Protein AF-A0A963USH1-F1 (afdb_monomer)

Secondary structure (DSSP, 8-state):
---EEEEEEEEETTEEEEEEESSSSEEEEEETTEEEEEEESHHHHHHHHHHHHHHHS-S-HHHHHHHT-GGGSEEEEEES--TT--

Radius of gyration: 13.17 Å; Cα contacts (8 Å, |Δi|>4): 149; chains: 1; bounding box: 27×21×43 Å

pLDDT: mean 88.27, std 12.02, range [41.94, 96.62]

Nearest PDB structures (foldseek):
  4mc7-assembly1_B  TM=7.705E-01  e=6.230E+00  Influenza A virus
  4k3y-assembly1_C  TM=7.185E-01  e=7.454E+00  Influenza A virus
  8vpb-assembly1_B  TM=4.421E-01  e=5.528E+00  Acetivibrio thermocellus ATCC 27405

Sequence (86 aa):
MSDLSNRFVLETGPHQLSLDPIDVENYAVIVEGDYEASFPGYRLAHEAAVRRVKENNQFSPEELKIVSDLSNWQTETIDLFDPEEE

Foldseek 3Di:
DFPKDKKWWDDDDPWIWIFDALHNFKTWTATRNDTDDMDGDPVVSLVVNLVVVVVVVPDDPVRSVLSNDSVNIDIDIDGSPDPPPD

Solvent-accessible surface area (backbone atoms only — not comparable to full-atom values): 5038 Å² total; per-residue (Å²): 132,76,52,70,42,64,30,37,38,39,79,54,91,97,44,43,38,34,38,44,56,77,52,100,55,32,12,33,22,31,52,74,85,41,81,74,55,73,26,75,32,63,68,54,21,48,55,50,47,42,51,52,48,66,70,63,70,78,61,51,77,67,50,49,54,50,66,67,36,70,88,70,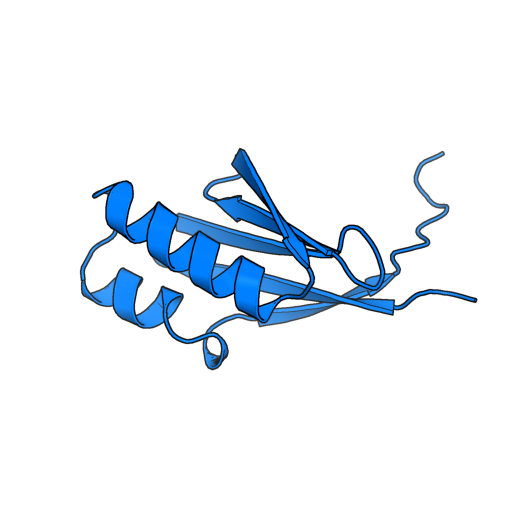36,48,78,44,84,41,60,74,64,62,81,83,82,121

Mean predicted aligned error: 5.26 Å

Structure (mmCIF, N/CA/C/O backbone):
data_AF-A0A963USH1-F1
#
_entry.id   AF-A0A963USH1-F1
#
loop_
_atom_site.group_PDB
_atom_site.id
_atom_site.type_symbol
_atom_site.label_atom_id
_atom_site.label_alt_id
_atom_site.label_comp_id
_atom_site.label_asym_id
_atom_site.label_entity_id
_atom_site.label_seq_id
_atom_site.pdbx_PDB_ins_code
_atom_site.Cartn_x
_atom_site.Cartn_y
_atom_site.Cartn_z
_atom_site.occupancy
_atom_site.B_iso_or_equiv
_atom_site.auth_seq_id
_atom_site.auth_comp_id
_atom_site.auth_asym_id
_atom_site.auth_atom_id
_atom_site.pdbx_PDB_model_num
ATOM 1 N N . MET A 1 1 ? 10.982 -6.139 -24.439 1.00 53.06 1 MET A N 1
ATOM 2 C CA . MET A 1 1 ? 10.859 -6.988 -23.239 1.00 53.06 1 MET A CA 1
ATOM 3 C C . MET A 1 1 ? 9.790 -6.315 -22.413 1.00 53.06 1 MET A C 1
ATOM 5 O O . MET A 1 1 ? 9.887 -5.106 -22.285 1.00 53.06 1 MET A O 1
ATOM 9 N N . SER A 1 2 ? 8.760 -7.041 -21.986 1.00 59.91 2 SER A N 1
ATOM 10 C CA . SER A 1 2 ? 7.814 -6.517 -20.999 1.00 59.91 2 SER A CA 1
ATOM 11 C C . SER A 1 2 ? 8.546 -6.403 -19.670 1.00 59.91 2 SER A C 1
ATOM 13 O O . SER A 1 2 ? 9.075 -7.414 -19.194 1.00 59.91 2 SER A O 1
ATOM 15 N N . ASP A 1 3 ? 8.612 -5.202 -19.104 1.00 73.69 3 ASP A N 1
ATOM 16 C CA . ASP A 1 3 ? 9.068 -5.040 -17.727 1.00 73.69 3 ASP A CA 1
ATOM 17 C C . ASP A 1 3 ? 7.856 -5.249 -16.823 1.00 73.69 3 ASP A C 1
ATOM 19 O O . ASP A 1 3 ? 7.034 -4.364 -16.603 1.00 73.69 3 ASP A O 1
ATOM 23 N N . LEU A 1 4 ? 7.725 -6.482 -16.341 1.00 77.88 4 LEU A N 1
ATOM 24 C CA . LEU A 1 4 ? 6.693 -6.843 -15.381 1.00 77.88 4 LEU A CA 1
ATOM 25 C C . LEU A 1 4 ? 7.085 -6.319 -14.001 1.00 77.88 4 LEU A C 1
ATOM 27 O O . LEU A 1 4 ? 8.204 -6.550 -13.534 1.00 77.88 4 LEU A O 1
ATOM 31 N N . SER A 1 5 ? 6.142 -5.682 -13.318 1.00 86.00 5 SER A N 1
ATOM 32 C CA . SER A 1 5 ? 6.306 -5.253 -11.933 1.00 86.00 5 SER A CA 1
ATOM 33 C C . SER A 1 5 ? 5.069 -5.600 -11.116 1.00 86.00 5 SER A C 1
ATOM 35 O O . SER A 1 5 ? 4.024 -5.966 -11.650 1.00 86.00 5 SER A O 1
ATOM 37 N N . ASN A 1 6 ? 5.201 -5.558 -9.796 1.00 90.00 6 ASN A N 1
ATOM 38 C CA . ASN A 1 6 ? 4.110 -5.908 -8.899 1.00 90.00 6 ASN A CA 1
ATOM 39 C C . ASN A 1 6 ? 3.439 -4.636 -8.411 1.00 90.00 6 ASN A C 1
ATOM 41 O O . ASN A 1 6 ? 4.094 -3.801 -7.808 1.00 90.00 6 ASN A O 1
ATOM 45 N N . ARG A 1 7 ? 2.137 -4.509 -8.612 1.00 93.12 7 ARG A N 1
ATOM 46 C CA . ARG A 1 7 ? 1.299 -3.533 -7.930 1.00 93.12 7 ARG A CA 1
ATOM 47 C C . ARG A 1 7 ? 0.820 -4.117 -6.610 1.00 93.12 7 ARG A C 1
ATOM 49 O O . ARG A 1 7 ? 0.472 -5.295 -6.545 1.00 93.12 7 ARG A O 1
ATOM 56 N N . PHE A 1 8 ? 0.790 -3.298 -5.567 1.00 95.75 8 PHE A N 1
ATOM 57 C CA . PHE A 1 8 ? 0.207 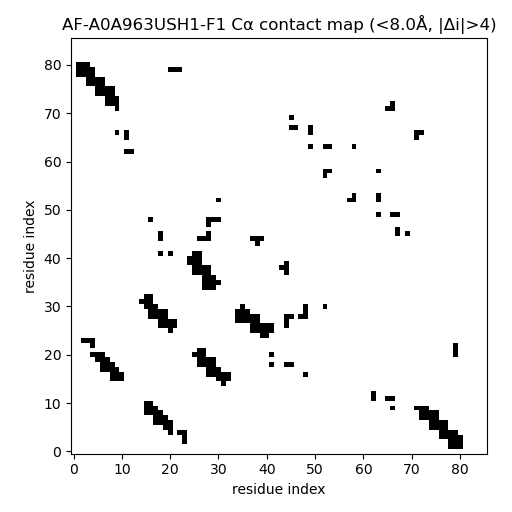-3.680 -4.283 1.00 95.75 8 PHE A CA 1
ATOM 58 C C . PHE A 1 8 ? -1.059 -2.871 -4.053 1.00 95.75 8 PHE A C 1
ATOM 60 O O . PHE A 1 8 ? -1.007 -1.650 -4.130 1.00 95.75 8 PHE A O 1
ATOM 67 N N . VAL A 1 9 ? -2.174 -3.522 -3.739 1.00 95.94 9 VAL A N 1
ATOM 68 C CA . VAL A 1 9 ? -3.465 -2.860 -3.510 1.00 95.94 9 VAL A CA 1
ATOM 69 C C . VAL A 1 9 ? -4.042 -3.315 -2.176 1.00 95.94 9 VAL A C 1
ATOM 71 O O . VAL A 1 9 ? -4.010 -4.500 -1.840 1.00 95.94 9 VAL A O 1
ATOM 74 N N . LEU A 1 10 ? -4.573 -2.375 -1.404 1.00 96.31 10 LEU A N 1
ATOM 75 C CA . LEU A 1 10 ? -5.259 -2.646 -0.150 1.00 96.31 10 LEU A CA 1
ATOM 76 C C . LEU A 1 10 ? -6.573 -1.874 -0.086 1.00 96.31 10 LEU A C 1
ATOM 78 O O . LEU A 1 10 ? -6.600 -0.653 -0.224 1.00 96.31 10 LEU A O 1
ATOM 82 N N . GLU A 1 11 ? -7.643 -2.597 0.221 1.00 94.12 11 GLU A N 1
ATOM 83 C CA . GLU A 1 11 ? -8.944 -2.035 0.570 1.00 94.12 11 GLU A CA 1
ATOM 84 C C . GLU A 1 11 ? -9.229 -2.356 2.038 1.00 94.12 11 GLU A C 1
ATOM 86 O O . GLU A 1 11 ? -9.182 -3.517 2.454 1.00 94.12 11 GLU A O 1
ATOM 91 N N . THR A 1 12 ? -9.490 -1.330 2.848 1.00 89.44 12 THR A N 1
ATOM 92 C CA . THR A 1 12 ? -9.762 -1.485 4.281 1.00 89.44 12 THR A CA 1
ATOM 93 C C . THR A 1 12 ? -10.875 -0.536 4.714 1.00 89.44 12 THR A C 1
ATOM 95 O O . THR A 1 12 ? -10.700 0.675 4.762 1.00 89.44 12 THR A O 1
ATOM 98 N N . GLY A 1 13 ? -12.054 -1.079 5.023 1.00 87.06 13 GLY A N 1
ATOM 99 C CA . GLY A 1 13 ? -13.221 -0.247 5.328 1.00 87.06 13 GLY A CA 1
ATOM 100 C C . GLY A 1 13 ? -13.648 0.584 4.105 1.00 87.06 13 GLY A C 1
ATOM 101 O O . GLY A 1 13 ? -13.850 -0.001 3.041 1.00 87.06 13 GLY A O 1
ATOM 102 N N . PRO A 1 14 ? -13.821 1.916 4.228 1.00 90.25 14 PRO A N 1
ATOM 103 C CA . PRO A 1 14 ? -14.085 2.799 3.092 1.00 90.25 14 PRO A CA 1
ATOM 104 C C . PRO A 1 14 ? -12.811 3.227 2.344 1.00 90.25 14 PRO A C 1
ATOM 106 O O . PRO A 1 14 ? -12.925 3.967 1.373 1.00 90.25 14 PRO A O 1
ATOM 109 N N . HIS A 1 15 ? -11.633 2.808 2.815 1.00 92.44 15 HIS A N 1
ATOM 110 C CA . HIS A 1 1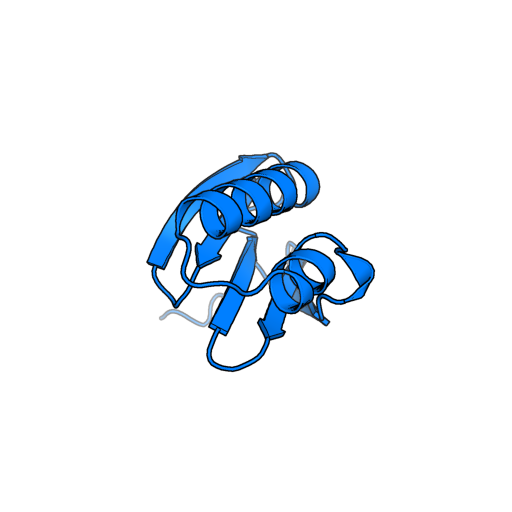5 ? -10.347 3.329 2.378 1.00 92.44 15 HIS A CA 1
ATOM 111 C C . HIS A 1 15 ? -9.677 2.451 1.330 1.00 92.44 15 HIS A C 1
ATOM 113 O O . HIS A 1 15 ? -9.700 1.218 1.429 1.00 92.44 15 HIS A O 1
ATOM 119 N N . GLN A 1 16 ? -9.010 3.094 0.375 1.00 94.31 16 GLN A N 1
ATOM 120 C CA . GLN A 1 16 ? -8.249 2.426 -0.677 1.00 94.31 16 GLN A CA 1
ATOM 121 C C . GLN A 1 16 ? -6.823 2.967 -0.744 1.00 94.31 16 GLN A C 1
ATOM 123 O O . GLN A 1 16 ? -6.591 4.176 -0.743 1.00 94.31 16 GLN A O 1
ATOM 128 N N . LEU A 1 17 ? -5.855 2.057 -0.822 1.00 95.00 17 LEU A N 1
ATOM 129 C CA . LEU A 1 17 ? -4.445 2.380 -0.980 1.00 95.00 17 LEU A CA 1
ATOM 130 C C . LEU A 1 17 ? -3.832 1.515 -2.068 1.00 95.00 17 LEU A C 1
ATOM 132 O O . LEU A 1 17 ? -4.154 0.330 -2.183 1.00 95.00 17 LEU A O 1
ATOM 136 N N . SER A 1 18 ? -2.889 2.080 -2.811 1.00 96.62 18 SER A N 1
ATOM 137 C CA . SER A 1 18 ? -2.084 1.298 -3.736 1.00 96.62 18 SER A CA 1
ATOM 138 C C . SER A 1 18 ? -0.634 1.767 -3.799 1.00 96.62 18 SER A C 1
ATOM 140 O O . SER A 1 18 ? -0.304 2.923 -3.524 1.00 96.62 18 SER A O 1
ATOM 142 N N . LEU A 1 19 ? 0.247 0.820 -4.111 1.00 96.19 19 LEU A N 1
ATOM 143 C CA . LEU A 1 19 ? 1.633 1.056 -4.478 1.00 96.19 19 LEU A CA 1
ATOM 144 C C . LEU A 1 19 ? 1.771 0.665 -5.944 1.00 96.19 19 LEU A C 1
ATOM 146 O O . LEU A 1 19 ? 1.839 -0.525 -6.271 1.00 96.19 19 LEU A O 1
ATOM 150 N N . ASP A 1 20 ? 1.792 1.672 -6.805 1.00 94.31 20 ASP A N 1
ATOM 151 C CA . ASP A 1 20 ? 1.767 1.490 -8.250 1.00 94.31 20 ASP A CA 1
ATOM 152 C C . ASP A 1 20 ? 3.201 1.612 -8.769 1.00 94.31 20 ASP A C 1
ATOM 154 O O . ASP A 1 20 ? 3.839 2.646 -8.549 1.00 94.31 20 ASP A O 1
ATOM 158 N N . PRO A 1 21 ? 3.769 0.575 -9.402 1.00 93.31 21 PRO A N 1
ATOM 159 C CA . PRO A 1 21 ? 5.109 0.683 -9.946 1.00 93.31 21 PRO A CA 1
ATOM 160 C C . PRO A 1 21 ? 5.096 1.671 -11.117 1.00 93.31 21 PRO A C 1
ATOM 162 O O . PRO A 1 21 ? 4.273 1.575 -12.021 1.00 93.31 21 PRO A O 1
ATOM 165 N N . ILE A 1 22 ? 5.999 2.647 -11.063 1.00 89.75 22 ILE A N 1
ATOM 166 C CA . ILE A 1 22 ? 6.202 3.660 -12.109 1.00 89.75 22 ILE A CA 1
ATOM 167 C C . ILE A 1 22 ? 7.192 3.119 -13.139 1.00 89.75 22 ILE A C 1
ATOM 169 O O . ILE A 1 22 ? 7.032 3.292 -14.342 1.00 89.75 22 ILE A O 1
ATOM 173 N N . ASP A 1 23 ? 8.233 2.465 -12.633 1.00 88.44 23 ASP A N 1
ATOM 174 C CA . ASP A 1 23 ? 9.258 1.784 -13.404 1.00 88.44 23 ASP A CA 1
ATOM 175 C C . ASP A 1 23 ? 9.761 0.564 -12.604 1.00 88.44 23 ASP A C 1
ATOM 177 O O . ASP A 1 23 ? 9.194 0.181 -11.575 1.00 88.44 23 ASP A O 1
ATOM 181 N N . VAL A 1 24 ? 10.822 -0.080 -13.088 1.00 82.25 24 VAL A N 1
ATOM 182 C CA . VAL A 1 24 ? 11.424 -1.265 -12.455 1.00 82.25 24 VAL A CA 1
ATOM 183 C C . VAL A 1 24 ? 12.004 -1.004 -11.057 1.00 82.25 24 VAL A C 1
ATOM 185 O O . VAL A 1 24 ? 12.182 -1.944 -10.280 1.00 82.25 24 VAL A O 1
ATOM 188 N N . GLU A 1 25 ? 12.296 0.250 -10.717 1.00 88.00 25 GLU A N 1
ATOM 189 C CA . GLU A 1 25 ? 12.926 0.665 -9.464 1.00 88.00 25 GLU A CA 1
ATOM 190 C C . GLU A 1 25 ? 11.994 1.494 -8.571 1.00 88.00 25 GLU A C 1
ATOM 192 O O . GLU A 1 25 ? 12.147 1.452 -7.351 1.00 88.00 25 GLU A O 1
ATOM 197 N N . ASN A 1 26 ? 11.023 2.221 -9.125 1.00 93.06 26 ASN A N 1
ATOM 198 C CA . ASN A 1 26 ? 10.230 3.221 -8.411 1.00 93.06 26 ASN A CA 1
ATOM 199 C C . ASN A 1 26 ? 8.748 2.859 -8.301 1.00 93.06 26 ASN A C 1
ATOM 201 O O . ASN A 1 26 ? 8.138 2.314 -9.216 1.00 93.06 26 ASN A O 1
ATOM 205 N N . TYR A 1 27 ? 8.162 3.225 -7.163 1.00 95.88 27 TYR A N 1
ATOM 206 C CA . TYR A 1 27 ? 6.767 2.982 -6.807 1.00 95.88 27 TYR A CA 1
ATOM 207 C C . TYR A 1 27 ? 6.100 4.282 -6.365 1.00 95.88 27 TYR A C 1
ATOM 209 O O . TYR A 1 27 ? 6.616 4.976 -5.488 1.00 95.88 27 TYR A O 1
ATOM 217 N N . ALA A 1 28 ? 4.947 4.595 -6.945 1.00 96.06 28 ALA A N 1
ATOM 218 C CA . ALA A 1 28 ? 4.041 5.643 -6.505 1.00 96.06 28 ALA A CA 1
ATOM 219 C C . ALA A 1 28 ? 3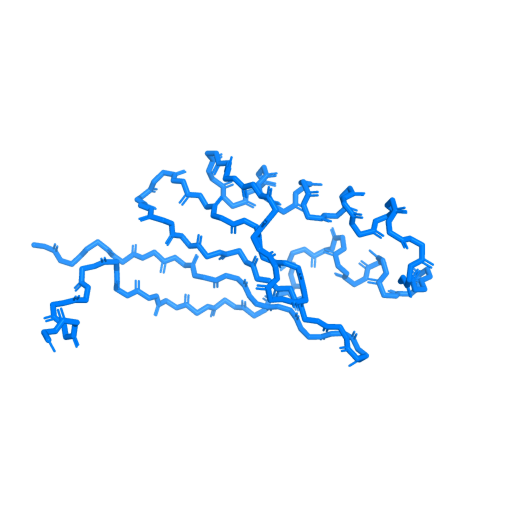.199 5.151 -5.327 1.00 96.06 28 ALA A C 1
ATOM 221 O O . ALA A 1 28 ? 2.715 4.024 -5.327 1.00 96.06 28 ALA A O 1
ATOM 222 N N . VAL A 1 29 ? 2.995 6.014 -4.339 1.00 96.56 29 VAL A N 1
ATOM 223 C CA . VAL A 1 29 ? 2.044 5.801 -3.249 1.00 96.56 29 VAL A CA 1
ATOM 224 C C . VAL A 1 29 ? 0.758 6.539 -3.589 1.00 96.56 29 VAL A C 1
ATOM 226 O O . VAL A 1 29 ? 0.776 7.766 -3.712 1.00 96.56 29 VAL A O 1
ATOM 229 N N . ILE A 1 30 ? -0.340 5.798 -3.707 1.00 95.62 30 ILE A N 1
ATOM 230 C CA . ILE A 1 30 ? -1.683 6.333 -3.923 1.00 95.62 30 ILE A CA 1
ATOM 231 C C . ILE A 1 30 ? -2.519 6.061 -2.670 1.00 95.62 30 ILE A C 1
ATOM 233 O O . ILE A 1 30 ? -2.590 4.924 -2.197 1.00 95.62 30 ILE A O 1
ATOM 237 N N .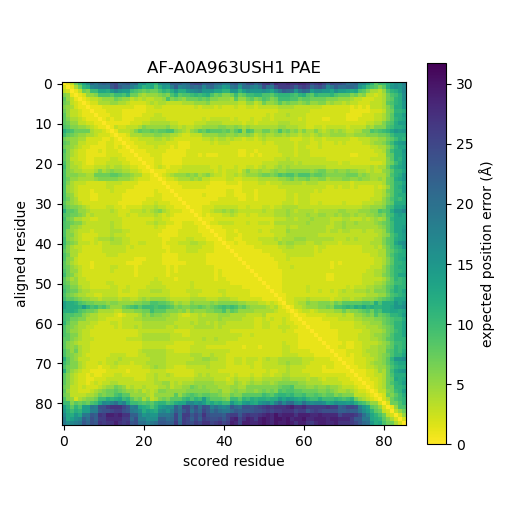 VAL A 1 31 ? -3.148 7.096 -2.118 1.00 92.81 31 VAL A N 1
ATOM 238 C CA . VAL A 1 31 ? -4.019 7.000 -0.936 1.00 92.81 31 VAL A CA 1
ATOM 239 C C . VAL A 1 31 ? -5.338 7.679 -1.272 1.00 92.81 31 VAL A C 1
ATOM 241 O O . VAL A 1 31 ? -5.341 8.849 -1.626 1.00 92.81 31 VAL A O 1
ATOM 244 N N . GLU A 1 32 ? -6.454 6.954 -1.195 1.00 91.44 32 GLU A N 1
ATOM 245 C CA . GLU A 1 32 ? -7.787 7.444 -1.593 1.00 91.44 32 GLU A CA 1
ATOM 246 C C . GLU A 1 32 ? -7.856 7.975 -3.040 1.00 91.44 32 GLU A C 1
ATOM 248 O O . GLU A 1 32 ? -8.649 8.856 -3.359 1.00 91.44 32 GLU A O 1
ATOM 253 N N . GLY A 1 33 ? -7.009 7.450 -3.929 1.00 89.12 33 GLY A N 1
ATOM 254 C CA . GLY A 1 33 ? -6.896 7.915 -5.315 1.00 89.12 33 GLY A CA 1
ATOM 255 C C . GLY A 1 33 ? -5.998 9.142 -5.512 1.00 89.12 33 GLY A C 1
AT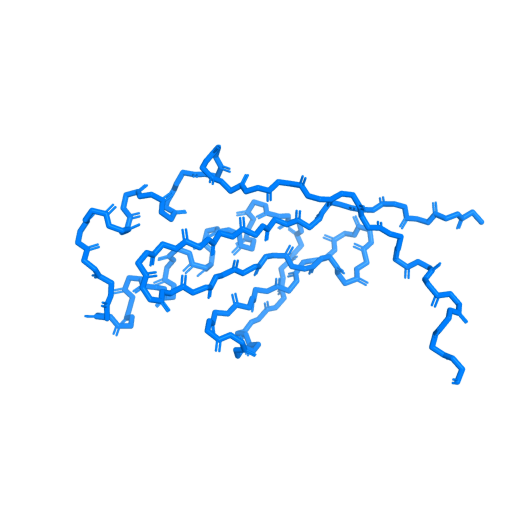OM 256 O O . GLY A 1 33 ? -5.723 9.499 -6.657 1.00 89.12 33 GLY A O 1
ATOM 257 N N . ASP A 1 34 ? -5.484 9.747 -4.439 1.00 91.50 34 ASP A N 1
ATOM 258 C CA . ASP A 1 34 ? -4.545 10.863 -4.519 1.00 91.50 34 ASP A CA 1
ATOM 259 C C . ASP A 1 34 ? -3.094 10.365 -4.566 1.00 91.50 34 ASP A C 1
ATOM 261 O O . ASP A 1 34 ? -2.662 9.538 -3.757 1.00 91.50 34 ASP A O 1
ATOM 265 N N . TYR A 1 35 ? -2.318 10.901 -5.513 1.00 93.69 35 TYR A N 1
ATOM 266 C CA . TYR A 1 35 ? -0.876 10.676 -5.57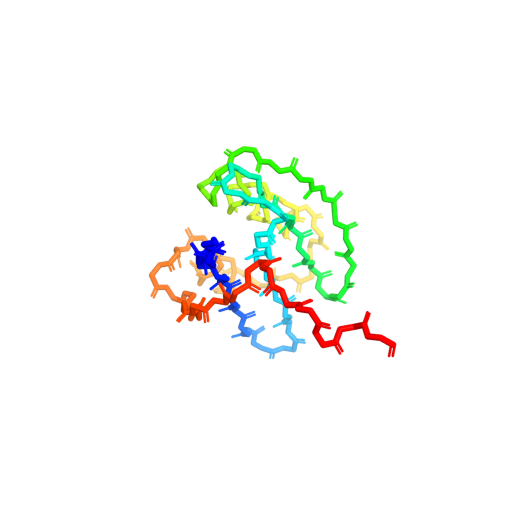1 1.00 93.69 35 TYR A CA 1
ATOM 267 C C . TYR A 1 35 ? -0.176 11.429 -4.439 1.00 93.69 35 TYR A C 1
ATOM 269 O O . TYR A 1 35 ? -0.217 12.659 -4.374 1.00 93.69 35 TYR A O 1
ATOM 277 N N . GLU A 1 36 ? 0.520 10.689 -3.583 1.00 93.19 36 GLU A N 1
ATOM 278 C CA . GLU A 1 36 ? 1.233 11.254 -2.439 1.00 93.19 36 GLU A CA 1
ATOM 279 C C . GLU A 1 36 ? 2.706 11.526 -2.776 1.00 93.19 36 GLU A C 1
ATOM 281 O O . GLU A 1 36 ? 3.179 12.661 -2.687 1.00 93.19 36 GLU A O 1
ATOM 286 N N . ALA A 1 37 ? 3.453 10.487 -3.165 1.00 94.06 37 ALA A N 1
ATOM 287 C CA . ALA A 1 37 ? 4.865 10.578 -3.543 1.00 94.06 37 ALA A CA 1
ATOM 288 C C . ALA A 1 37 ? 5.371 9.272 -4.180 1.00 94.06 37 ALA A C 1
ATOM 290 O O . ALA A 1 37 ? 4.743 8.222 -4.050 1.00 94.06 37 ALA A O 1
ATOM 291 N N . SER A 1 38 ? 6.549 9.327 -4.806 1.00 95.69 38 SER A N 1
ATOM 292 C CA . SER A 1 38 ? 7.251 8.172 -5.371 1.00 95.69 38 SER A CA 1
ATOM 293 C C . SER A 1 38 ? 8.484 7.799 -4.550 1.00 95.69 38 SER A C 1
ATOM 295 O O . SER A 1 38 ? 9.226 8.682 -4.107 1.00 95.69 38 SER A O 1
ATOM 297 N N . PHE A 1 39 ? 8.752 6.502 -4.409 1.00 96.38 39 PHE A N 1
ATOM 298 C CA . PHE A 1 39 ? 9.895 5.978 -3.663 1.00 96.38 39 PHE A CA 1
ATOM 299 C C . PHE A 1 39 ? 10.602 4.849 -4.417 1.00 96.38 39 PHE A C 1
ATOM 301 O O . PHE A 1 39 ? 9.939 4.084 -5.119 1.00 96.38 39 PHE A O 1
ATOM 308 N N . PRO A 1 40 ? 11.926 4.692 -4.231 1.00 95.38 40 PRO A N 1
ATOM 309 C CA . PRO A 1 40 ? 12.655 3.571 -4.800 1.00 95.38 40 PRO A CA 1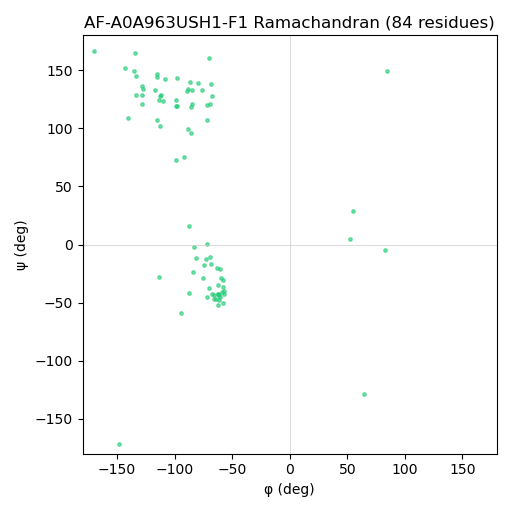
ATOM 310 C C . PRO A 1 40 ? 12.295 2.277 -4.051 1.00 95.38 40 PRO A C 1
ATOM 312 O O . PRO A 1 40 ? 12.701 2.054 -2.908 1.00 95.38 40 PRO A O 1
ATOM 315 N N . GLY A 1 41 ? 11.522 1.420 -4.709 1.00 93.25 41 GLY A N 1
ATOM 316 C CA . GLY A 1 41 ? 11.074 0.118 -4.233 1.00 93.25 41 GLY A CA 1
ATOM 317 C C . GLY A 1 41 ? 9.824 0.149 -3.348 1.00 93.25 41 GLY A C 1
ATOM 318 O O . GLY A 1 41 ? 9.594 1.061 -2.549 1.00 93.25 41 GLY A O 1
ATOM 319 N N . TYR A 1 42 ? 9.047 -0.934 -3.425 1.00 93.06 42 TYR A N 1
ATOM 320 C CA . TYR A 1 42 ? 7.768 -1.074 -2.721 1.00 93.06 42 TYR A CA 1
ATOM 321 C C . TYR A 1 42 ? 7.876 -0.971 -1.192 1.00 93.06 42 TYR A C 1
ATOM 323 O O . TYR A 1 42 ? 6.929 -0.543 -0.544 1.00 93.06 42 TYR A O 1
ATOM 331 N N . ARG A 1 43 ? 9.015 -1.342 -0.585 1.00 94.44 43 ARG A N 1
ATOM 332 C CA . ARG A 1 43 ? 9.183 -1.278 0.881 1.00 94.44 43 ARG A CA 1
ATOM 333 C C . ARG A 1 43 ? 9.162 0.158 1.394 1.00 94.44 43 ARG A C 1
ATOM 335 O O . ARG A 1 43 ? 8.459 0.447 2.353 1.00 94.44 43 ARG A O 1
ATOM 342 N N . LEU A 1 44 ? 9.910 1.050 0.745 1.00 96.06 44 LEU A N 1
ATOM 343 C CA . LEU A 1 44 ? 9.947 2.460 1.131 1.00 96.06 44 LEU A CA 1
ATOM 344 C C . LEU A 1 44 ? 8.619 3.151 0.813 1.00 96.06 44 LEU A C 1
ATOM 346 O O . LEU A 1 44 ? 8.141 3.951 1.613 1.00 96.06 44 LEU A O 1
ATOM 350 N N . ALA A 1 45 ? 7.996 2.790 -0.313 1.00 96.25 45 ALA A N 1
ATOM 351 C CA . ALA A 1 45 ? 6.660 3.258 -0.661 1.00 96.25 45 ALA A CA 1
ATOM 352 C C . ALA A 1 45 ? 5.619 2.837 0.396 1.00 96.25 45 ALA A C 1
ATOM 354 O O . ALA A 1 45 ? 4.845 3.665 0.871 1.00 96.25 45 ALA A O 1
ATOM 355 N N . HIS A 1 46 ? 5.657 1.581 0.851 1.00 96.62 46 HIS A N 1
ATOM 356 C CA . HIS A 1 46 ? 4.783 1.069 1.910 1.00 96.62 46 HIS A CA 1
ATOM 357 C C . HIS A 1 46 ? 4.981 1.801 3.240 1.00 96.62 46 HIS A C 1
ATOM 359 O O . HIS A 1 46 ? 4.011 2.261 3.840 1.00 96.62 46 HIS A O 1
ATOM 365 N N . GLU A 1 47 ? 6.225 1.981 3.688 1.00 95.81 47 GLU A N 1
ATOM 366 C CA . GLU A 1 47 ? 6.522 2.733 4.914 1.00 95.81 47 GLU A CA 1
ATOM 367 C C . GLU A 1 47 ? 6.000 4.176 4.842 1.00 95.81 47 GLU A C 1
ATOM 369 O O . GLU A 1 47 ? 5.434 4.693 5.814 1.00 95.81 47 GLU A O 1
ATOM 374 N N . ALA A 1 48 ? 6.148 4.820 3.682 1.00 94.88 48 ALA A N 1
ATOM 375 C CA . ALA A 1 48 ? 5.631 6.159 3.443 1.00 94.88 48 ALA A CA 1
ATOM 376 C C . ALA A 1 48 ? 4.096 6.201 3.466 1.00 94.88 48 ALA A C 1
ATOM 378 O O . ALA A 1 48 ? 3.541 7.085 4.124 1.00 94.88 48 ALA A O 1
ATOM 379 N N . ALA A 1 49 ? 3.426 5.231 2.836 1.00 94.19 49 ALA A N 1
ATOM 380 C CA . ALA A 1 49 ? 1.972 5.084 2.875 1.00 94.19 49 ALA A CA 1
ATOM 381 C C . ALA A 1 49 ? 1.478 4.938 4.321 1.00 94.19 49 ALA A C 1
ATOM 383 O O . ALA A 1 49 ? 0.644 5.715 4.781 1.00 94.19 49 ALA A O 1
ATOM 384 N N . VAL A 1 50 ? 2.074 4.025 5.094 1.00 94.31 50 VAL A N 1
ATOM 385 C CA . VAL A 1 50 ? 1.737 3.806 6.510 1.00 94.31 50 VAL A CA 1
ATOM 386 C C . VAL A 1 50 ? 1.907 5.086 7.329 1.00 94.31 50 VAL A C 1
ATOM 388 O O . VAL A 1 50 ? 1.067 5.394 8.177 1.00 94.31 50 VAL A O 1
ATOM 391 N N . ARG A 1 51 ? 2.986 5.845 7.107 1.00 93.75 51 ARG A N 1
ATOM 392 C CA . ARG A 1 51 ? 3.205 7.125 7.794 1.00 93.75 51 ARG A CA 1
ATOM 393 C C . ARG A 1 51 ? 2.126 8.143 7.429 1.00 93.75 51 ARG A C 1
ATOM 395 O O . ARG A 1 51 ? 1.559 8.756 8.329 1.00 93.75 51 ARG A O 1
ATOM 402 N N . ARG A 1 52 ? 1.814 8.288 6.141 1.00 91.56 52 ARG A N 1
ATOM 403 C CA . ARG A 1 52 ? 0.824 9.254 5.653 1.00 91.56 52 ARG A CA 1
ATOM 404 C C . ARG A 1 52 ? -0.568 8.988 6.222 1.00 91.56 52 ARG A C 1
ATOM 406 O O . ARG A 1 52 ? -1.238 9.899 6.697 1.00 91.56 52 ARG A O 1
ATOM 413 N N . VAL A 1 53 ? -0.959 7.722 6.251 1.00 91.81 53 VAL A N 1
ATOM 414 C CA . VAL A 1 53 ? -2.226 7.227 6.807 1.00 91.81 53 VAL A CA 1
ATOM 415 C C . VAL A 1 53 ? -2.322 7.517 8.308 1.00 91.81 53 VAL A C 1
ATOM 417 O O . VAL A 1 53 ? -3.354 7.993 8.780 1.00 91.81 53 VAL A O 1
ATOM 420 N N . LYS A 1 54 ? -1.229 7.315 9.060 1.00 91.00 54 LYS A N 1
ATOM 421 C CA . LYS A 1 54 ? -1.153 7.671 10.490 1.00 91.00 54 LYS A CA 1
ATOM 422 C C . LYS A 1 54 ? -1.315 9.170 10.735 1.00 91.00 54 LYS A C 1
ATOM 424 O O . LYS A 1 54 ? -1.893 9.551 11.745 1.00 91.00 54 LYS A O 1
ATOM 429 N N . GLU A 1 55 ? -0.811 10.012 9.838 1.00 90.44 55 GLU A N 1
ATOM 430 C CA . GLU A 1 55 ? -0.945 11.471 9.934 1.00 90.44 55 GLU A CA 1
ATOM 431 C C . GLU A 1 55 ? -2.358 11.957 9.572 1.00 90.44 55 GLU A C 1
ATOM 433 O O . GLU A 1 55 ? -2.810 12.973 10.098 1.00 90.44 55 GLU A O 1
ATOM 438 N N . ASN A 1 56 ? -3.073 11.229 8.708 1.00 81.88 56 ASN A N 1
ATOM 439 C CA . ASN A 1 56 ? -4.382 11.637 8.195 1.00 81.88 56 ASN A CA 1
ATOM 440 C C . ASN A 1 56 ? -5.518 11.517 9.240 1.00 81.88 56 ASN A C 1
ATOM 442 O O . ASN A 1 56 ? -6.589 12.069 9.031 1.00 81.88 56 ASN A O 1
ATOM 446 N N . ASN A 1 57 ? -5.316 10.843 10.386 1.00 81.06 57 ASN A N 1
ATOM 447 C CA . ASN A 1 57 ? -6.301 10.650 11.480 1.00 81.06 57 ASN A CA 1
ATOM 448 C C . ASN A 1 57 ? -7.685 10.088 11.070 1.00 81.06 57 ASN A C 1
ATOM 450 O O . ASN A 1 57 ? -8.576 9.987 11.912 1.00 81.06 57 ASN A O 1
ATOM 454 N N . GLN A 1 58 ? -7.879 9.717 9.804 1.00 87.00 58 GLN A N 1
ATOM 455 C CA . GLN A 1 58 ? -9.115 9.131 9.280 1.00 87.00 58 GLN A CA 1
ATOM 456 C C . GLN A 1 58 ? -9.183 7.618 9.518 1.00 87.00 58 GLN A C 1
ATOM 458 O O . GLN A 1 58 ? -10.272 7.066 9.614 1.00 87.00 58 GLN A O 1
ATOM 463 N N . PHE A 1 59 ? -8.027 6.973 9.686 1.00 90.56 59 PHE A N 1
ATOM 464 C CA . PHE A 1 59 ? -7.910 5.534 9.881 1.00 90.56 59 PHE A CA 1
ATOM 465 C C . PHE A 1 59 ? -8.000 5.162 11.359 1.00 90.56 59 PHE A C 1
ATOM 467 O O . PHE A 1 59 ? -7.325 5.741 12.218 1.00 90.56 59 PHE A O 1
ATOM 474 N N . SER A 1 60 ? -8.794 4.142 11.659 1.00 92.06 60 SER A N 1
ATOM 475 C CA . SER A 1 60 ? -8.870 3.538 12.983 1.00 92.06 60 SER A CA 1
ATOM 476 C C . SER A 1 60 ? -7.593 2.751 13.327 1.00 92.06 60 SER A C 1
ATOM 478 O O . SER A 1 60 ? -6.845 2.326 12.442 1.00 92.06 60 SER A O 1
ATOM 480 N N . PRO A 1 61 ? -7.325 2.483 14.620 1.00 91.19 61 PRO A N 1
ATOM 481 C CA . PRO A 1 61 ? -6.174 1.675 15.029 1.00 91.19 61 PRO A CA 1
ATOM 482 C C . PRO A 1 61 ? -6.141 0.263 14.425 1.00 91.19 61 PRO A C 1
ATOM 484 O O . PRO A 1 61 ? -5.059 -0.288 14.219 1.00 91.19 61 PRO A O 1
ATOM 487 N N . GLU A 1 62 ? -7.306 -0.329 14.154 1.00 91.81 62 GLU A N 1
ATOM 488 C CA . GLU A 1 62 ? -7.412 -1.649 13.525 1.00 91.81 62 GLU A CA 1
ATOM 489 C C . GLU A 1 62 ? -7.016 -1.588 12.047 1.00 91.81 62 GLU A C 1
ATOM 491 O O . GLU A 1 62 ? -6.192 -2.387 11.604 1.00 91.81 62 GLU A O 1
ATOM 496 N N . GLU A 1 63 ? -7.506 -0.587 11.315 1.00 93.00 63 GLU A N 1
ATOM 497 C CA . GLU A 1 63 ? -7.130 -0.351 9.916 1.00 93.00 63 GLU A CA 1
ATOM 498 C C . GLU A 1 63 ? -5.638 -0.036 9.796 1.00 93.00 63 GLU A C 1
ATOM 500 O O . GLU A 1 63 ? -4.950 -0.613 8.961 1.00 93.00 63 GLU A O 1
ATOM 505 N N . LEU A 1 64 ? -5.085 0.783 10.696 1.00 91.94 64 LEU A N 1
ATOM 506 C CA . LEU A 1 64 ? -3.646 1.063 10.735 1.00 91.94 64 LEU A CA 1
ATOM 507 C C . LEU A 1 64 ? -2.802 -0.203 10.898 1.00 91.94 64 LEU A C 1
ATOM 509 O O . LEU A 1 64 ? -1.717 -0.294 10.320 1.00 91.94 64 LEU A O 1
ATOM 513 N N . LYS A 1 65 ? -3.284 -1.180 11.673 1.00 93.19 65 LYS A N 1
ATOM 514 C CA . LYS A 1 65 ? -2.606 -2.468 11.834 1.00 93.19 65 LYS A CA 1
ATOM 515 C C . LYS A 1 65 ? -2.623 -3.261 10.526 1.00 93.19 65 LYS A C 1
ATOM 517 O O . LYS A 1 65 ? -1.581 -3.799 10.158 1.00 93.19 65 LYS A O 1
ATOM 522 N N . ILE A 1 66 ? -3.757 -3.283 9.823 1.00 94.12 66 ILE A N 1
ATOM 523 C CA . ILE A 1 66 ? -3.901 -3.939 8.514 1.00 94.12 66 ILE A CA 1
ATOM 524 C C . ILE A 1 66 ? -2.970 -3.279 7.488 1.00 94.12 66 ILE A C 1
ATOM 526 O O . ILE A 1 66 ? -2.145 -3.965 6.888 1.00 94.12 66 ILE A O 1
ATOM 530 N N . VAL A 1 67 ? -3.031 -1.948 7.363 1.00 93.62 67 VAL A N 1
ATOM 531 C CA . VAL A 1 67 ? -2.204 -1.150 6.440 1.00 93.62 67 VAL A CA 1
ATOM 532 C C . VAL A 1 67 ? -0.714 -1.373 6.700 1.00 93.62 67 VAL A C 1
ATOM 534 O O . VAL A 1 67 ? 0.059 -1.509 5.754 1.00 93.62 67 VAL A O 1
ATOM 537 N N . SER A 1 68 ? -0.302 -1.461 7.970 1.00 94.44 68 SER A N 1
ATOM 538 C CA . SER A 1 68 ? 1.105 -1.631 8.364 1.00 94.44 68 SER A CA 1
ATOM 539 C C . SER A 1 68 ? 1.731 -2.980 8.025 1.00 94.44 68 SER A C 1
ATOM 541 O O . SER A 1 68 ? 2.949 -3.114 8.130 1.00 94.44 68 SER A O 1
ATOM 543 N N . ASP A 1 69 ? 0.938 -3.965 7.617 1.00 94.00 69 ASP A N 1
ATOM 544 C CA . ASP A 1 69 ? 1.425 -5.293 7.269 1.00 94.00 69 ASP A CA 1
ATOM 545 C C . ASP A 1 69 ? 1.175 -5.560 5.785 1.00 94.00 69 ASP A C 1
ATOM 547 O O . ASP A 1 69 ? 0.048 -5.790 5.348 1.00 94.00 69 ASP A O 1
ATOM 551 N N . LEU A 1 70 ? 2.264 -5.529 5.011 1.00 91.00 70 LEU A N 1
ATOM 552 C CA . LEU A 1 70 ? 2.244 -5.706 3.560 1.00 91.00 70 LEU A CA 1
ATOM 553 C C . LEU A 1 70 ? 1.674 -7.072 3.139 1.00 91.00 70 LEU A C 1
ATOM 555 O O . LEU A 1 70 ? 1.200 -7.205 2.019 1.00 91.00 70 LEU A O 1
ATOM 559 N N . SER A 1 71 ? 1.664 -8.082 4.017 1.00 92.06 71 SER A N 1
ATOM 560 C CA . SER A 1 71 ? 1.055 -9.382 3.700 1.00 92.06 71 SER A CA 1
ATOM 561 C C . SER A 1 71 ? -0.472 -9.332 3.572 1.00 92.06 71 SER A C 1
ATOM 563 O O . SER A 1 71 ? -1.057 -10.234 2.975 1.00 92.06 71 SER A O 1
ATOM 565 N N . ASN A 1 72 ? -1.111 -8.270 4.078 1.00 93.69 72 ASN A N 1
ATOM 566 C CA . ASN A 1 72 ? -2.538 -8.014 3.869 1.00 93.69 72 ASN A CA 1
ATOM 567 C C . ASN A 1 72 ? -2.836 -7.357 2.514 1.00 93.69 72 ASN A C 1
ATOM 569 O O . ASN A 1 72 ? -4.002 -7.254 2.139 1.00 93.69 72 ASN A O 1
ATOM 573 N N . TRP A 1 73 ? -1.814 -6.881 1.798 1.00 96.06 73 TRP A N 1
ATOM 574 C CA . TRP A 1 73 ? -1.984 -6.212 0.515 1.00 96.06 73 TRP A CA 1
ATOM 575 C C . TRP A 1 73 ? -2.063 -7.255 -0.595 1.00 96.06 73 TRP A C 1
ATOM 577 O O . TRP A 1 73 ? -1.242 -8.172 -0.682 1.00 96.06 73 TRP A O 1
ATOM 587 N N . GLN A 1 74 ? -3.050 -7.102 -1.469 1.00 95.75 74 GLN A N 1
ATOM 588 C CA . GLN A 1 74 ? -3.143 -7.903 -2.679 1.00 95.75 74 GLN A CA 1
ATOM 589 C C . GLN A 1 74 ? -2.004 -7.513 -3.616 1.00 95.75 74 GLN A C 1
ATOM 591 O O . GLN A 1 74 ? -1.671 -6.337 -3.741 1.00 95.75 74 GLN A O 1
ATOM 596 N N . THR A 1 75 ? -1.381 -8.509 -4.240 1.00 94.38 75 THR A N 1
ATOM 597 C CA . THR A 1 75 ? -0.298 -8.297 -5.203 1.00 94.38 75 THR A CA 1
ATOM 598 C C . THR A 1 75 ? -0.798 -8.656 -6.593 1.00 94.38 75 THR A C 1
ATOM 600 O O . THR A 1 75 ? -1.233 -9.786 -6.815 1.00 94.38 75 THR A O 1
ATOM 603 N N . GLU A 1 76 ? -0.706 -7.712 -7.520 1.00 91.94 76 GLU A N 1
ATOM 604 C CA . GLU A 1 76 ? -1.079 -7.881 -8.922 1.00 91.94 76 GLU A CA 1
ATOM 605 C C . GLU A 1 76 ? 0.167 -7.710 -9.791 1.00 91.94 76 GLU A C 1
ATOM 607 O O . GLU A 1 76 ? 0.933 -6.769 -9.604 1.00 91.94 76 GLU A O 1
ATOM 612 N N . THR A 1 77 ? 0.404 -8.612 -10.741 1.00 88.56 77 THR A N 1
ATOM 613 C CA . THR A 1 77 ? 1.484 -8.426 -11.718 1.00 88.56 77 THR A CA 1
ATOM 614 C C . THR A 1 77 ? 0.964 -7.562 -12.856 1.00 88.56 77 THR A C 1
ATOM 616 O O . THR A 1 77 ? 0.001 -7.947 -13.517 1.00 88.56 77 THR A O 1
ATOM 619 N N . ILE A 1 78 ? 1.607 -6.420 -13.084 1.00 85.00 78 ILE A N 1
ATOM 620 C CA . ILE A 1 78 ? 1.268 -5.489 -14.160 1.00 85.00 78 ILE A CA 1
ATOM 621 C C . ILE A 1 78 ? 2.421 -5.393 -15.159 1.00 85.00 78 ILE A C 1
ATOM 623 O O . ILE A 1 78 ? 3.591 -5.515 -14.781 1.00 85.00 78 ILE A O 1
ATOM 627 N N . ASP A 1 79 ? 2.090 -5.195 -16.433 1.00 82.75 79 ASP A N 1
ATOM 628 C CA . ASP A 1 79 ? 3.072 -4.855 -17.460 1.00 82.75 79 ASP A CA 1
ATOM 629 C C . ASP A 1 79 ? 3.277 -3.338 -17.445 1.00 82.75 79 ASP A C 1
ATOM 631 O O . ASP A 1 79 ? 2.328 -2.583 -17.633 1.00 82.75 79 ASP A O 1
ATOM 635 N N . LEU A 1 80 ? 4.502 -2.886 -17.165 1.00 78.06 80 LEU A N 1
ATOM 636 C CA . LEU A 1 80 ? 4.849 -1.461 -17.202 1.00 78.06 80 LEU A CA 1
ATOM 637 C C . LEU A 1 80 ? 4.973 -0.938 -18.635 1.00 78.06 80 LEU A C 1
ATOM 639 O O . LEU A 1 80 ? 4.954 0.269 -18.867 1.00 78.06 80 LEU A O 1
ATOM 643 N N . PHE A 1 81 ? 5.124 -1.850 -19.592 1.00 69.50 81 PHE A N 1
ATO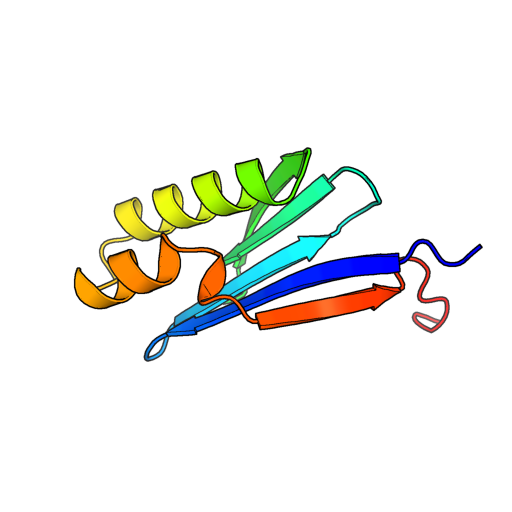M 644 C CA . PHE A 1 81 ? 5.068 -1.566 -21.012 1.00 69.50 81 PHE A CA 1
ATOM 645 C C . PHE A 1 81 ? 3.676 -1.946 -21.482 1.00 69.50 81 PHE A C 1
ATOM 647 O O . PHE A 1 81 ? 3.514 -2.966 -22.144 1.00 69.50 81 PHE A O 1
ATOM 654 N N . ASP A 1 82 ? 2.677 -1.147 -21.126 1.00 56.84 82 ASP A N 1
ATOM 655 C CA . ASP A 1 82 ? 1.375 -1.255 -21.767 1.00 56.84 82 ASP A CA 1
ATOM 656 C C . ASP A 1 82 ? 1.363 -0.350 -23.013 1.00 56.84 82 ASP A C 1
ATOM 658 O O . ASP A 1 82 ? 1.260 0.871 -22.887 1.00 56.84 82 ASP A O 1
ATOM 662 N N . PRO A 1 83 ? 1.561 -0.886 -24.235 1.00 52.75 83 PRO A N 1
ATOM 663 C CA . PRO A 1 83 ? 1.392 -0.113 -25.458 1.00 52.75 83 PRO A CA 1
ATOM 664 C C . PRO A 1 83 ? -0.084 0.190 -25.778 1.00 52.75 83 PRO A C 1
ATOM 666 O O . PRO A 1 83 ? -0.322 0.805 -26.812 1.00 52.75 83 PRO A O 1
ATOM 669 N N . GLU A 1 84 ? -1.062 -0.233 -24.960 1.00 50.94 84 GLU A N 1
ATOM 670 C CA . GLU A 1 84 ? -2.496 0.022 -25.196 1.00 50.94 84 GLU A CA 1
ATOM 671 C C . GLU A 1 84 ? -3.023 1.361 -24.628 1.00 50.94 84 GLU A C 1
ATOM 673 O O . GLU A 1 84 ? -4.235 1.573 -24.597 1.00 50.94 84 GLU A O 1
ATOM 678 N N . GLU A 1 85 ? -2.157 2.314 -24.266 1.00 48.75 85 GLU A N 1
ATOM 679 C CA . GLU A 1 85 ? -2.522 3.743 -24.300 1.00 48.75 85 GLU A CA 1
ATOM 680 C C . GLU A 1 85 ? -2.141 4.351 -25.670 1.00 48.75 85 GLU A C 1
ATOM 682 O O . GLU A 1 85 ? -1.148 5.071 -25.799 1.00 48.75 85 GLU A O 1
ATOM 687 N N . GLU A 1 86 ? -2.931 4.043 -26.711 1.00 41.94 86 GLU A N 1
ATOM 688 C CA . GLU A 1 86 ? -3.030 4.841 -27.956 1.00 41.94 86 GLU A CA 1
ATOM 689 C C . GLU A 1 86 ? -4.242 5.786 -27.923 1.00 41.94 86 GLU A C 1
ATOM 691 O O . GLU A 1 86 ? -5.364 5.326 -27.602 1.00 41.94 86 GLU A O 1
#